Protein AF-A0A7S3JV78-F1 (afdb_monomer)

Organism: NCBI:txid44058

Nearest PDB structur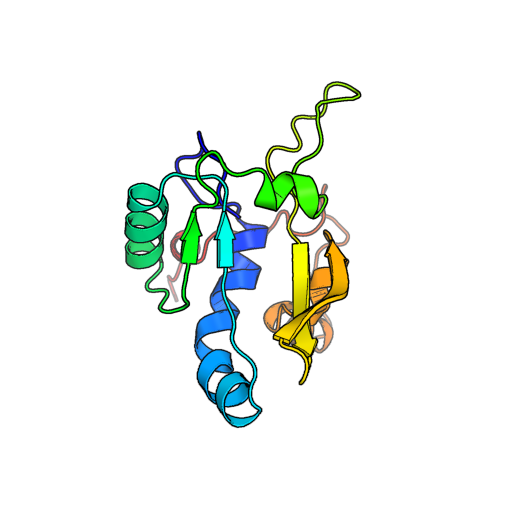es (foldseek):
  5iph-assembly1_A  TM=6.747E-01  e=2.299E-02  Xanthomonas campestris pv. campestris str. ATCC 33913
  5io2-assembly1_A  TM=6.751E-01  e=2.625E-02  Xanthomonas campestris pv. campestris str. ATCC 33913
  3gkm-assembly1_A  TM=6.443E-01  e=2.805E-02  Xanthomonas campestris pv. campestris
  3drn-assembly2_B  TM=6.920E-01  e=2.678E-01  Saccharolobus solfataricus
  3gkn-assembly1_A  TM=5.677E-01  e=3.059E-01  Xanthomonas campestris pv. campestris

Mean predicted aligned error: 4.97 Å

Radius of gyration: 16.68 Å; Cα contacts (8 Å, |Δi|>4): 179; chains: 1; bounding box: 46×40×40 Å

Sequence (149 aa):
MFGSDWEEGCASCSFLADGFDGIISHLKARDVSLAVVSAAHQDKLLAYKRKMDWQFPWYSCGDSTFNRDFDVIFDNDGGIDWKEIPCISVFYKGQDGAIYYTYGTFARGLENLISTYDFLDLVPKGRDEEKLHEPMEWVKRRHEYDYTT

Solvent-accessible surface area (backbone atoms only — not comparable to full-atom values): 9248 Å² total; per-residue (Å²): 69,31,46,67,89,51,95,64,60,42,32,67,45,43,55,41,54,72,55,49,58,81,45,50,68,63,36,48,76,67,83,39,86,78,75,46,72,28,54,20,52,52,70,58,50,53,50,50,31,60,76,69,70,57,75,65,54,73,44,45,44,59,95,53,59,60,50,50,79,67,72,26,35,61,79,68,86,78,79,60,86,49,73,54,51,52,66,52,78,43,75,45,74,46,97,88,67,49,78,41,84,78,46,76,42,48,61,77,67,51,52,94,64,27,65,68,55,62,56,27,62,73,42,98,69,37,79,70,47,91,85,47,95,47,83,70,71,86,53,55,42,80,91,71,58,84,82,82,125

Structure (mmCIF, N/CA/C/O backbone):
data_AF-A0A7S3JV78-F1
#
_entry.id   AF-A0A7S3JV78-F1
#
loop_
_atom_site.group_PDB
_atom_site.id
_atom_site.type_symbol
_atom_site.label_atom_id
_atom_site.label_alt_id
_atom_site.label_comp_id
_atom_site.label_asym_id
_atom_site.label_entity_id
_atom_site.label_seq_id
_atom_site.pdbx_PDB_ins_code
_atom_site.Cartn_x
_atom_site.Cartn_y
_atom_site.Cartn_z
_atom_site.occupancy
_atom_site.B_iso_or_equiv
_atom_site.auth_seq_id
_atom_site.auth_comp_id
_atom_site.auth_asym_id
_atom_site.auth_atom_id
_atom_site.pdbx_PDB_model_num
ATOM 1 N N . MET A 1 1 ? -3.669 2.795 -5.742 1.00 81.19 1 MET A N 1
ATOM 2 C CA . MET A 1 1 ? -3.418 1.343 -5.916 1.00 81.19 1 MET A CA 1
ATOM 3 C C . MET A 1 1 ? -3.964 0.834 -7.250 1.00 81.19 1 MET A C 1
ATOM 5 O O . MET A 1 1 ? -3.209 0.195 -7.981 1.00 81.19 1 MET A O 1
ATOM 9 N N . PHE A 1 2 ? -5.234 1.096 -7.579 1.00 85.62 2 PHE A N 1
ATOM 10 C CA . PHE A 1 2 ? -5.877 0.603 -8.802 1.00 85.62 2 PHE A CA 1
ATOM 11 C C . PHE A 1 2 ? -7.020 1.557 -9.206 1.00 85.62 2 PHE A C 1
ATOM 13 O O . PHE A 1 2 ? -8.103 1.527 -8.614 1.00 85.62 2 PHE A O 1
ATOM 20 N N . GLY A 1 3 ? -6.768 2.399 -10.215 1.00 82.56 3 GLY A N 1
ATOM 21 C CA . GLY A 1 3 ? -7.735 3.373 -10.733 1.00 82.56 3 GLY A CA 1
ATOM 22 C C . GLY A 1 3 ? -8.910 2.728 -11.476 1.00 82.56 3 GLY A C 1
ATOM 23 O O . GLY A 1 3 ? -8.790 1.614 -11.983 1.00 82.56 3 GLY A O 1
ATOM 24 N N . SER A 1 4 ? -10.040 3.437 -11.569 1.00 81.44 4 SER A N 1
ATOM 25 C CA . SER A 1 4 ? -11.288 2.929 -12.173 1.00 81.44 4 SER A CA 1
ATOM 26 C C . SER A 1 4 ? -11.098 2.337 -13.574 1.00 81.44 4 SER A C 1
ATOM 28 O O . SER A 1 4 ? -11.601 1.250 -13.862 1.00 81.44 4 SER A O 1
ATOM 30 N N . ASP A 1 5 ? -10.298 3.010 -14.403 1.00 82.25 5 ASP A N 1
ATOM 31 C CA . ASP A 1 5 ? -10.135 2.697 -15.827 1.00 82.25 5 ASP A CA 1
ATOM 32 C C . ASP A 1 5 ? -8.832 1.934 -16.132 1.00 82.25 5 ASP A C 1
ATOM 34 O O . ASP A 1 5 ? -8.437 1.803 -17.287 1.00 82.25 5 ASP A O 1
ATOM 38 N N . TRP A 1 6 ? -8.108 1.467 -15.111 1.00 85.50 6 TRP A N 1
ATOM 39 C CA . TRP A 1 6 ? -6.801 0.820 -15.292 1.00 85.50 6 TRP A CA 1
ATOM 40 C C . TRP A 1 6 ? -6.947 -0.679 -15.488 1.00 85.50 6 TRP A C 1
ATOM 42 O O . TRP A 1 6 ? -7.724 -1.288 -14.775 1.00 85.50 6 TRP A O 1
ATOM 52 N N . GLU A 1 7 ? -6.191 -1.314 -16.378 1.00 89.12 7 GLU A N 1
ATOM 53 C CA . GLU A 1 7 ? -6.216 -2.786 -16.509 1.00 89.12 7 GLU A CA 1
ATOM 54 C C . GLU A 1 7 ? -5.297 -3.501 -15.512 1.00 89.12 7 GLU A C 1
ATOM 56 O O . GLU A 1 7 ? -5.524 -4.655 -15.155 1.00 89.12 7 GLU A O 1
ATOM 61 N N . GLU A 1 8 ? -4.293 -2.796 -15.000 1.00 92.38 8 GLU A N 1
ATOM 62 C CA . GLU A 1 8 ? -3.296 -3.330 -14.083 1.00 92.38 8 GLU A CA 1
ATOM 63 C C . GLU A 1 8 ? -3.103 -2.371 -12.899 1.00 92.38 8 GLU A C 1
ATOM 65 O O . GLU A 1 8 ? -3.219 -1.152 -13.045 1.00 92.38 8 GLU A O 1
ATOM 70 N N . GLY A 1 9 ? -2.759 -2.903 -11.721 1.00 91.38 9 GLY A N 1
ATOM 71 C CA . GLY A 1 9 ? -2.463 -2.077 -10.546 1.00 91.38 9 GLY A CA 1
ATOM 72 C C . GLY A 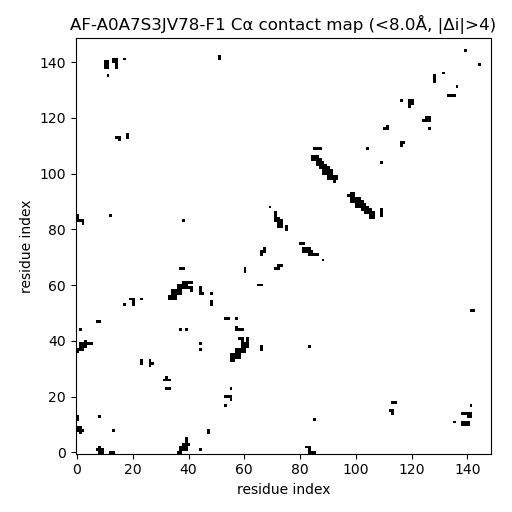1 9 ? -1.229 -1.199 -10.770 1.00 91.38 9 GLY A C 1
ATOM 73 O O . GLY A 1 9 ? -0.362 -1.543 -11.570 1.00 91.38 9 GLY A O 1
ATOM 74 N N . CYS A 1 10 ? -1.100 -0.071 -10.069 1.00 91.81 10 CYS A N 1
ATOM 75 C CA . CYS A 1 10 ? 0.135 0.726 -10.138 1.00 91.81 10 CYS A CA 1
ATOM 76 C C . CYS A 1 10 ? 1.338 -0.114 -9.658 1.00 91.81 10 CYS A C 1
ATOM 78 O O . CYS A 1 10 ? 1.204 -0.893 -8.711 1.00 91.81 10 CYS A O 1
ATOM 80 N N . ALA A 1 11 ? 2.497 0.017 -10.312 1.00 93.50 11 ALA A N 1
ATOM 81 C CA . ALA A 1 11 ? 3.674 -0.807 -10.028 1.00 93.50 11 ALA A CA 1
ATOM 82 C C . ALA A 1 11 ? 4.224 -0.577 -8.609 1.00 93.50 11 ALA A C 1
ATOM 84 O O . ALA A 1 11 ? 4.298 -1.526 -7.833 1.00 93.50 11 ALA A O 1
ATOM 85 N N . SER A 1 12 ? 4.500 0.675 -8.223 1.00 92.06 12 SER A N 1
ATOM 86 C CA . SER A 1 12 ? 4.995 1.022 -6.875 1.00 92.06 12 SER A CA 1
ATOM 87 C C . SER A 1 12 ? 3.981 0.703 -5.771 1.00 92.06 12 SER A C 1
ATOM 89 O O . SER A 1 12 ? 4.323 0.205 -4.704 1.00 92.06 12 SER A O 1
ATOM 91 N N . CYS A 1 13 ? 2.701 0.916 -6.063 1.00 93.44 13 CYS A N 1
ATOM 92 C CA . CYS A 1 13 ? 1.580 0.488 -5.236 1.00 93.44 13 CYS A CA 1
ATOM 93 C C . CYS A 1 13 ? 1.573 -1.036 -5.009 1.00 93.44 13 CYS A C 1
ATOM 95 O O . CYS A 1 13 ? 1.464 -1.499 -3.877 1.00 93.44 13 CYS A O 1
ATOM 97 N N . SER A 1 14 ? 1.702 -1.822 -6.081 1.00 95.19 14 SER A N 1
ATOM 98 C CA . SER A 1 14 ? 1.731 -3.289 -6.003 1.00 95.19 14 SER A CA 1
ATOM 99 C C . SER A 1 14 ? 2.959 -3.783 -5.238 1.00 95.19 14 SER A C 1
ATOM 101 O O . SER A 1 14 ? 2.839 -4.704 -4.441 1.00 95.19 14 SER A O 1
ATOM 103 N N . PHE A 1 15 ? 4.101 -3.121 -5.4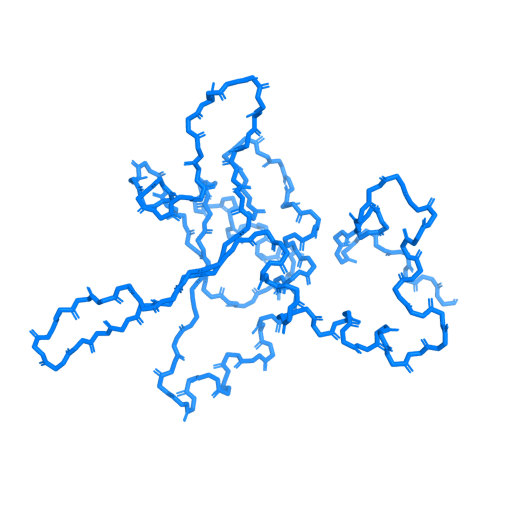27 1.00 95.19 15 PHE A N 1
ATOM 104 C CA . PHE A 1 15 ? 5.342 -3.394 -4.709 1.00 95.19 15 PHE A CA 1
ATOM 105 C C . PHE A 1 15 ? 5.210 -3.200 -3.195 1.00 95.19 15 PHE A C 1
ATOM 107 O O . PHE A 1 15 ? 5.652 -4.053 -2.431 1.00 95.19 15 PHE A O 1
ATOM 114 N N . LEU A 1 16 ? 4.528 -2.139 -2.753 1.00 95.25 16 LEU A N 1
ATOM 115 C CA . LEU A 1 16 ? 4.148 -1.982 -1.348 1.00 95.25 16 LEU A CA 1
ATOM 116 C C . LEU A 1 16 ? 3.202 -3.110 -0.887 1.00 95.25 16 LEU A C 1
ATOM 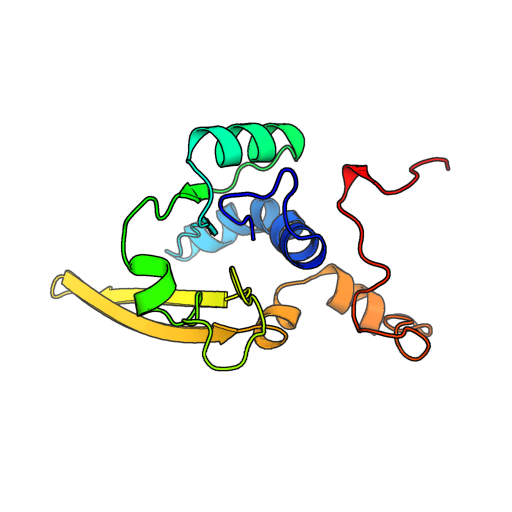118 O O . LEU A 1 16 ? 3.411 -3.710 0.167 1.00 95.25 16 LEU A O 1
ATOM 122 N N . ALA A 1 17 ? 2.159 -3.402 -1.669 1.00 95.94 17 ALA A N 1
ATOM 123 C CA . ALA A 1 17 ? 1.116 -4.351 -1.277 1.00 95.94 17 ALA A CA 1
ATOM 124 C C . ALA A 1 17 ? 1.586 -5.811 -1.193 1.00 95.94 17 ALA A C 1
ATOM 126 O O . ALA A 1 17 ? 1.028 -6.576 -0.404 1.00 95.94 17 ALA A O 1
ATOM 127 N N . ASP A 1 18 ? 2.630 -6.192 -1.936 1.00 95.81 18 ASP A N 1
ATOM 128 C CA . ASP A 1 18 ? 3.232 -7.530 -1.871 1.00 95.81 18 ASP A CA 1
ATOM 129 C C . ASP A 1 18 ? 3.710 -7.901 -0.450 1.00 95.81 18 ASP A C 1
ATOM 131 O O . ASP A 1 18 ? 3.776 -9.083 -0.113 1.00 95.81 18 ASP A O 1
ATOM 135 N N . GLY A 1 19 ? 3.995 -6.916 0.412 1.00 94.62 19 GLY A N 1
ATOM 136 C CA . GLY A 1 19 ? 4.407 -7.143 1.802 1.00 94.62 19 GLY A CA 1
ATOM 137 C C . GLY A 1 19 ? 3.266 -7.357 2.808 1.00 94.62 19 GLY A C 1
ATOM 138 O O . GLY A 1 19 ? 3.521 -7.776 3.939 1.00 94.62 19 GLY A O 1
ATOM 139 N N . PHE A 1 20 ? 2.009 -7.075 2.449 1.00 96.19 20 PHE A N 1
ATOM 140 C CA . PHE A 1 20 ? 0.921 -6.988 3.432 1.00 96.19 20 PHE A CA 1
ATOM 141 C C . PHE A 1 20 ? 0.494 -8.330 4.019 1.00 96.19 20 PHE A C 1
ATOM 143 O O . PHE A 1 20 ? 0.235 -8.419 5.221 1.00 96.19 20 PHE A O 1
ATOM 150 N N . ASP A 1 21 ? 0.428 -9.386 3.212 1.00 96.44 21 ASP A N 1
ATOM 151 C CA . ASP A 1 21 ? -0.114 -10.668 3.674 1.00 96.44 21 ASP A CA 1
ATOM 152 C C . ASP A 1 21 ? 0.686 -11.253 4.845 1.00 96.44 21 ASP A C 1
ATOM 154 O O . ASP A 1 21 ? 0.104 -11.783 5.796 1.00 96.44 21 ASP A O 1
ATOM 158 N N . GLY A 1 22 ? 2.011 -11.077 4.828 1.00 95.12 22 GLY A N 1
ATOM 159 C CA . GLY A 1 22 ? 2.907 -11.571 5.872 1.00 95.12 22 GLY A CA 1
ATOM 160 C C . GLY A 1 22 ? 2.719 -10.905 7.239 1.00 95.12 22 GLY A C 1
ATOM 161 O O . GLY A 1 22 ? 3.064 -11.507 8.255 1.00 95.12 22 GLY A O 1
ATOM 162 N N . ILE A 1 23 ? 2.151 -9.694 7.302 1.00 96.00 23 ILE A N 1
ATOM 163 C CA . ILE A 1 23 ? 2.052 -8.922 8.554 1.00 96.00 23 ILE A CA 1
ATOM 164 C C . ILE A 1 23 ? 0.670 -8.979 9.216 1.00 96.00 23 ILE A C 1
ATOM 166 O O . ILE A 1 23 ? 0.545 -8.654 10.398 1.00 96.00 23 ILE A O 1
ATOM 170 N N . ILE A 1 24 ? -0.377 -9.420 8.508 1.00 96.75 24 ILE A N 1
ATOM 171 C CA . ILE A 1 24 ? -1.769 -9.356 9.001 1.00 96.75 24 ILE A CA 1
ATOM 172 C C . ILE A 1 24 ? -1.966 -10.115 10.318 1.00 96.75 24 ILE A C 1
ATOM 174 O O . ILE A 1 24 ? -2.680 -9.639 11.201 1.00 96.75 24 ILE A O 1
ATOM 178 N N . SER A 1 25 ? -1.363 -11.295 10.470 1.00 96.62 25 SER A N 1
ATOM 179 C CA . SER A 1 25 ? -1.475 -12.095 11.700 1.00 96.62 25 SER A CA 1
ATOM 180 C C . SER A 1 25 ? -0.874 -11.367 12.907 1.00 96.62 25 SER A C 1
ATOM 182 O O . SER A 1 25 ? -1.462 -11.371 13.990 1.00 96.62 25 SER A O 1
ATOM 184 N N . HIS A 1 26 ? 0.255 -10.687 12.708 1.00 97.88 26 HIS A N 1
ATOM 185 C CA 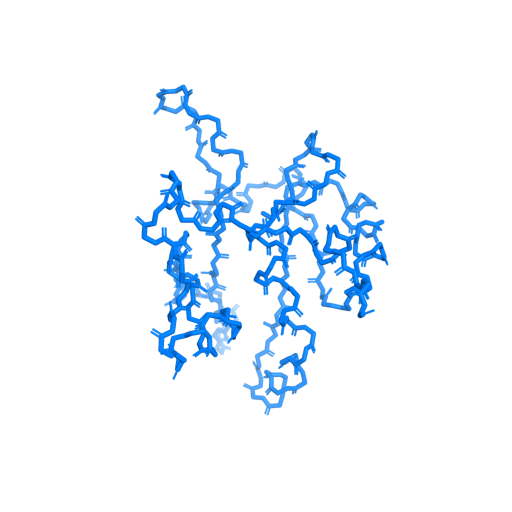. HIS A 1 26 ? 0.942 -9.910 13.734 1.00 97.88 26 HIS A CA 1
ATOM 186 C C . HIS A 1 26 ? 0.170 -8.641 14.111 1.00 97.88 26 HIS A C 1
ATOM 188 O O . HIS A 1 26 ? 0.063 -8.334 15.299 1.00 97.88 26 HIS A O 1
ATOM 194 N N . LEU A 1 27 ? -0.426 -7.954 13.130 1.00 97.81 27 LEU A N 1
ATOM 195 C CA . LEU A 1 27 ? -1.311 -6.810 13.374 1.00 97.81 27 LEU A CA 1
ATOM 196 C C . LEU A 1 27 ? -2.534 -7.223 14.202 1.00 97.81 27 LEU A C 1
ATOM 198 O O . LEU A 1 27 ? -2.813 -6.622 15.240 1.00 97.81 27 LEU A O 1
ATOM 202 N N . LYS A 1 28 ? -3.210 -8.310 13.813 1.00 97.12 28 LYS A N 1
ATOM 203 C CA . LYS A 1 28 ? -4.382 -8.826 14.540 1.00 97.12 28 LYS A CA 1
ATOM 204 C C . LYS A 1 28 ? -4.049 -9.241 15.969 1.00 97.12 28 LYS A C 1
ATOM 206 O O . LYS A 1 28 ? -4.847 -9.009 16.871 1.00 97.12 28 LYS A O 1
ATOM 211 N N . ALA A 1 29 ? -2.859 -9.798 16.199 1.00 98.25 29 ALA A N 1
ATOM 212 C CA . ALA A 1 29 ? -2.385 -10.122 17.544 1.00 98.25 29 ALA A CA 1
ATOM 213 C C . ALA A 1 29 ? -2.218 -8.883 18.449 1.00 98.25 29 ALA A C 1
ATOM 215 O O . ALA A 1 29 ? -2.042 -9.034 19.658 1.00 98.25 29 ALA A O 1
ATOM 216 N N . ARG A 1 30 ? -2.263 -7.670 17.881 1.00 97.94 30 ARG A N 1
ATOM 217 C CA . ARG A 1 30 ? -2.199 -6.377 18.574 1.00 97.94 30 ARG A CA 1
ATOM 218 C C . ARG A 1 30 ? -3.430 -5.501 18.327 1.00 97.94 30 ARG A C 1
ATOM 220 O O . ARG A 1 30 ? -3.320 -4.286 18.426 1.00 97.94 30 ARG A O 1
ATOM 227 N N . ASP A 1 31 ? -4.580 -6.120 18.049 1.00 96.88 31 ASP A N 1
ATOM 228 C CA . ASP A 1 31 ? -5.870 -5.438 17.847 1.00 96.88 31 ASP A CA 1
ATOM 229 C C . ASP A 1 31 ? -5.853 -4.408 16.701 1.00 96.88 31 ASP A C 1
ATOM 231 O O . ASP A 1 31 ? -6.534 -3.387 16.721 1.00 96.88 31 ASP A O 1
ATOM 235 N N . VAL A 1 32 ? -5.051 -4.680 15.668 1.00 98.06 32 VAL A N 1
ATOM 236 C CA . VAL A 1 32 ? -4.991 -3.866 14.452 1.00 98.06 32 VAL A CA 1
ATOM 237 C C . VAL A 1 32 ? -5.534 -4.667 13.274 1.00 98.06 32 VAL A C 1
ATOM 239 O O . VAL A 1 32 ? -5.144 -5.811 13.033 1.00 98.06 32 VAL A O 1
ATOM 242 N N . SER A 1 33 ? -6.433 -4.046 12.512 1.00 97.38 33 SER A N 1
ATOM 243 C CA . SER A 1 33 ? -6.945 -4.578 11.247 1.00 97.38 33 SER A CA 1
ATOM 244 C C . SER A 1 33 ? -6.401 -3.771 10.073 1.00 97.38 33 SER A C 1
ATOM 246 O O . SER A 1 33 ? -6.293 -2.552 10.155 1.00 97.38 33 SER A O 1
ATOM 248 N N . LEU A 1 34 ? -6.094 -4.458 8.971 1.00 97.38 34 LEU A N 1
ATOM 249 C CA . LEU A 1 34 ? -5.686 -3.848 7.708 1.00 97.38 34 LEU A CA 1
ATOM 250 C C . LEU A 1 34 ? -6.805 -4.014 6.676 1.00 97.38 34 LEU A C 1
ATOM 252 O O . LEU A 1 34 ? -7.335 -5.115 6.506 1.00 97.38 34 LEU A O 1
ATOM 256 N N . ALA A 1 35 ? -7.123 -2.933 5.973 1.00 96.31 35 ALA A N 1
ATOM 257 C CA . ALA A 1 35 ? -7.975 -2.939 4.795 1.00 96.31 35 ALA A CA 1
ATOM 258 C C . ALA A 1 35 ? -7.319 -2.082 3.713 1.00 96.31 35 ALA A C 1
ATOM 260 O O . ALA A 1 35 ? -6.853 -0.979 3.989 1.00 96.31 35 ALA A O 1
ATOM 261 N N . VAL A 1 36 ? -7.293 -2.596 2.489 1.00 96.50 36 VAL A N 1
ATOM 262 C CA . VAL A 1 36 ? -6.860 -1.849 1.308 1.00 96.50 36 VAL A CA 1
ATOM 263 C C . VAL A 1 36 ? -8.110 -1.364 0.589 1.00 96.50 36 VAL A C 1
ATOM 265 O O . VAL A 1 36 ? -9.080 -2.114 0.459 1.00 96.50 36 VAL A O 1
ATOM 268 N N . VAL A 1 37 ? -8.103 -0.116 0.132 1.00 94.62 37 VAL A N 1
ATOM 269 C CA . VAL A 1 37 ? -9.226 0.495 -0.587 1.00 94.62 37 VAL A CA 1
ATOM 270 C C . VAL A 1 37 ? -8.728 1.031 -1.925 1.00 94.62 37 VAL A C 1
ATOM 272 O O . VAL A 1 37 ? -7.591 1.496 -2.024 1.00 94.62 37 VAL A O 1
ATOM 275 N N . SER A 1 38 ? -9.519 0.888 -2.988 1.00 92.56 38 SER A N 1
ATOM 276 C CA . SER A 1 38 ? -9.186 1.443 -4.308 1.00 92.56 38 SER A CA 1
ATOM 277 C C . SER A 1 38 ? -10.412 1.883 -5.099 1.00 92.56 38 SER A C 1
ATOM 279 O O . SER A 1 38 ? -11.522 1.426 -4.829 1.00 92.56 38 SER A O 1
ATOM 281 N N . ALA A 1 39 ? -10.199 2.737 -6.102 1.00 89.25 39 ALA A N 1
ATOM 282 C CA . ALA A 1 39 ? -11.269 3.286 -6.937 1.00 89.25 39 ALA A CA 1
ATOM 283 C C . ALA A 1 39 ? -11.932 2.268 -7.886 1.00 89.25 39 ALA A C 1
ATOM 285 O O . ALA A 1 39 ? -13.111 2.403 -8.204 1.00 89.25 39 ALA A O 1
ATOM 286 N N . ALA A 1 40 ? -11.210 1.245 -8.356 1.00 90.38 40 ALA A N 1
ATOM 287 C CA . ALA A 1 40 ? -11.789 0.269 -9.282 1.00 90.38 40 ALA A CA 1
ATOM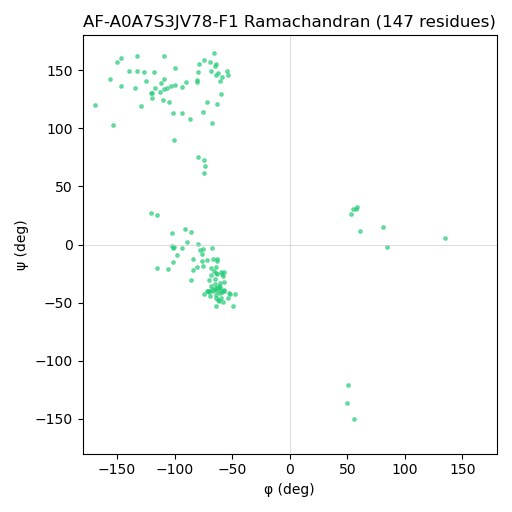 288 C C . ALA A 1 40 ? -12.931 -0.564 -8.683 1.00 90.38 40 ALA A C 1
ATOM 290 O O . ALA A 1 40 ? -13.002 -0.806 -7.477 1.00 90.38 40 ALA A O 1
ATOM 291 N N . HIS A 1 41 ? -13.820 -1.035 -9.564 1.00 92.50 41 HIS A N 1
ATOM 292 C CA . HIS A 1 41 ? -14.966 -1.864 -9.197 1.00 92.50 41 HIS A CA 1
ATOM 293 C C . HIS A 1 41 ? -14.528 -3.152 -8.486 1.00 92.50 41 HIS A C 1
ATOM 295 O O . HIS A 1 41 ? -13.523 -3.768 -8.856 1.00 92.50 41 HIS A O 1
ATOM 301 N N . GLN A 1 42 ? -15.318 -3.598 -7.505 1.00 95.25 42 GLN A N 1
ATOM 302 C CA . GLN A 1 42 ? -14.966 -4.716 -6.626 1.00 95.25 42 GLN A CA 1
ATOM 303 C C . GLN A 1 42 ? -14.575 -5.986 -7.399 1.00 95.25 42 GLN A C 1
ATOM 305 O O . GLN A 1 42 ? -13.584 -6.627 -7.055 1.00 95.25 42 GLN A O 1
ATOM 310 N N . ASP A 1 43 ? -15.293 -6.333 -8.469 1.00 95.88 43 ASP A N 1
ATOM 311 C CA . ASP A 1 43 ? -14.988 -7.529 -9.271 1.00 95.88 43 ASP A CA 1
ATOM 312 C C . ASP A 1 43 ? -13.601 -7.473 -9.923 1.00 95.88 43 ASP A C 1
ATOM 314 O O . ASP A 1 43 ? -12.890 -8.482 -9.962 1.00 95.88 43 ASP A O 1
ATOM 318 N N . LYS A 1 44 ? -13.188 -6.283 -10.380 1.00 94.81 44 LYS A N 1
ATOM 319 C CA . LYS A 1 44 ? -11.872 -6.045 -10.985 1.00 94.81 44 LYS A CA 1
ATOM 320 C C . LYS A 1 44 ? -10.769 -6.162 -9.938 1.00 94.81 44 LYS A C 1
ATOM 322 O O . LYS A 1 44 ? -9.785 -6.865 -10.166 1.00 94.81 44 LYS A O 1
ATOM 327 N N . LEU A 1 45 ? -10.986 -5.576 -8.757 1.00 96.00 45 LEU A N 1
ATOM 328 C CA . LEU A 1 45 ? -10.072 -5.707 -7.620 1.00 96.00 45 LEU A CA 1
ATOM 329 C C . LEU A 1 45 ? -9.905 -7.170 -7.205 1.00 96.00 45 LEU A C 1
ATOM 331 O O . LEU A 1 45 ? -8.785 -7.638 -7.035 1.00 96.00 45 LEU A O 1
ATOM 335 N N . LEU A 1 46 ? -10.998 -7.931 -7.092 1.00 97.12 46 LEU A N 1
ATOM 336 C CA . LEU A 1 46 ? -10.937 -9.346 -6.712 1.00 97.12 46 LEU A CA 1
ATOM 337 C C . LEU A 1 46 ? -10.288 -10.218 -7.793 1.00 97.12 46 LEU A C 1
ATOM 339 O O . LEU A 1 46 ? -9.590 -11.176 -7.459 1.00 97.12 46 LEU A O 1
ATOM 343 N N . ALA A 1 47 ? -10.497 -9.913 -9.076 1.00 96.56 47 ALA A N 1
ATOM 344 C CA . ALA A 1 47 ? -9.805 -10.589 -10.170 1.00 96.56 47 ALA A CA 1
ATOM 345 C C . ALA A 1 47 ? -8.295 -10.333 -10.123 1.00 96.56 47 ALA A C 1
ATOM 347 O O . ALA A 1 47 ? -7.515 -11.284 -10.183 1.00 96.56 47 ALA A O 1
ATOM 348 N N . TYR A 1 48 ? -7.889 -9.079 -9.929 1.00 96.75 48 TYR A N 1
ATOM 349 C CA . TYR A 1 48 ? -6.481 -8.716 -9.806 1.00 96.75 48 TYR A CA 1
ATOM 350 C C . TYR A 1 48 ? -5.844 -9.285 -8.533 1.00 96.75 48 TYR A C 1
ATOM 352 O O . TYR A 1 48 ? -4.744 -9.824 -8.582 1.00 96.75 48 TYR A O 1
ATOM 360 N N . LYS A 1 49 ? -6.565 -9.268 -7.406 1.00 97.38 49 LYS A N 1
ATOM 361 C CA . LYS A 1 49 ? -6.154 -9.912 -6.151 1.00 97.38 49 LYS A CA 1
ATOM 362 C C . LYS A 1 49 ? -5.807 -11.385 -6.370 1.00 97.38 49 LYS A C 1
ATOM 364 O O . LYS A 1 49 ? -4.758 -11.832 -5.925 1.00 97.38 49 LYS A O 1
ATOM 369 N N . ARG A 1 50 ? -6.658 -12.123 -7.100 1.00 97.06 50 ARG A N 1
ATOM 370 C CA . ARG A 1 50 ? -6.394 -13.523 -7.477 1.00 97.06 50 ARG A CA 1
ATOM 371 C C . ARG A 1 50 ? -5.183 -13.653 -8.399 1.00 97.06 50 ARG A C 1
ATOM 373 O O . ARG A 1 50 ? -4.371 -14.542 -8.180 1.00 97.06 50 ARG A O 1
ATOM 380 N N . LYS A 1 51 ? -5.043 -12.772 -9.399 1.00 95.81 51 LYS A N 1
ATOM 381 C CA . LYS A 1 51 ? -3.871 -12.736 -10.296 1.00 95.81 51 LYS A CA 1
ATOM 382 C C . LYS A 1 51 ? -2.565 -12.566 -9.508 1.00 95.81 51 LYS A C 1
ATOM 384 O O . LYS A 1 51 ? -1.567 -13.194 -9.843 1.00 95.81 51 LYS A O 1
ATOM 389 N N . MET A 1 52 ? -2.588 -11.738 -8.467 1.00 96.56 52 MET A N 1
ATOM 390 C CA . MET A 1 52 ? -1.437 -11.434 -7.615 1.00 96.56 52 MET A CA 1
ATOM 391 C C . MET A 1 52 ? -1.281 -12.380 -6.417 1.00 96.56 52 MET A C 1
ATOM 393 O O . MET A 1 52 ? -0.371 -12.177 -5.623 1.00 96.56 52 MET A O 1
ATOM 397 N N . ASP A 1 53 ? -2.139 -13.394 -6.268 1.00 96.75 53 ASP A N 1
ATOM 398 C CA . ASP A 1 53 ? -2.160 -14.320 -5.122 1.00 96.75 53 ASP A CA 1
ATOM 399 C C . ASP A 1 53 ? -2.230 -13.636 -3.738 1.00 96.75 53 ASP A C 1
ATOM 401 O O . ASP A 1 53 ? -1.803 -14.175 -2.719 1.00 96.75 53 ASP A O 1
ATOM 405 N N . TRP A 1 54 ? -2.789 -12.427 -3.685 1.00 97.50 54 TRP A N 1
ATOM 406 C CA . TRP A 1 54 ? -2.910 -11.669 -2.443 1.00 97.50 5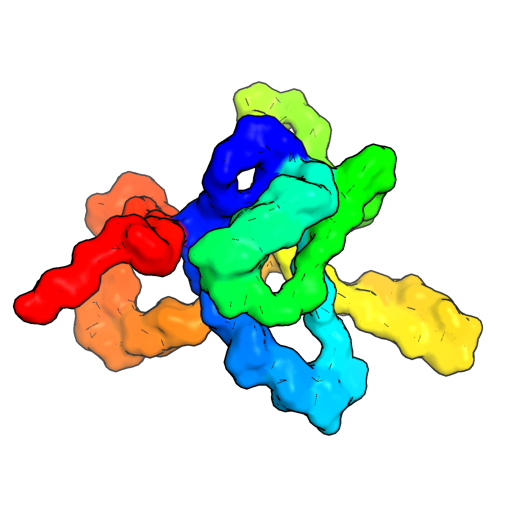4 TRP A CA 1
ATOM 407 C C . TRP A 1 54 ? -4.087 -12.152 -1.596 1.00 97.50 54 TRP A C 1
ATOM 409 O O . TRP A 1 54 ? -5.133 -12.538 -2.125 1.00 97.50 54 TRP A O 1
ATOM 419 N N . GLN A 1 55 ? -3.972 -12.053 -0.272 1.00 96.75 55 GLN A N 1
ATOM 420 C CA . GLN A 1 55 ? -4.989 -12.509 0.683 1.00 96.75 55 GLN A CA 1
ATOM 421 C C . GLN A 1 55 ? -5.623 -11.374 1.496 1.00 96.75 55 GLN A C 1
ATOM 423 O O . GLN A 1 55 ? -6.761 -11.529 1.958 1.00 96.75 55 GLN A O 1
ATOM 428 N N . PHE A 1 56 ? -4.974 -10.214 1.598 1.00 97.38 56 PHE A N 1
ATOM 429 C CA . PHE A 1 56 ? -5.451 -9.059 2.357 1.00 97.38 56 PHE A CA 1
ATOM 430 C C . PHE A 1 56 ? -6.872 -8.606 1.963 1.00 97.38 56 PHE A C 1
ATOM 432 O O . PHE A 1 56 ? -7.300 -8.772 0.811 1.00 97.38 56 PHE A O 1
ATOM 439 N N . PRO A 1 57 ? -7.660 -8.043 2.900 1.00 97.25 57 PRO A N 1
ATOM 440 C CA . PRO A 1 57 ? -8.961 -7.468 2.575 1.00 97.25 57 PRO A CA 1
ATOM 441 C C . PRO A 1 57 ? -8.794 -6.276 1.628 1.00 97.25 57 PRO A C 1
ATOM 443 O O . PRO A 1 57 ? -8.110 -5.313 1.970 1.00 97.25 57 PRO A O 1
ATOM 446 N N . TRP A 1 58 ? -9.414 -6.347 0.449 1.00 97.50 58 TRP A N 1
ATOM 447 C CA . TRP A 1 58 ? -9.353 -5.290 -0.557 1.00 97.50 58 TRP A CA 1
ATOM 448 C C . TRP A 1 58 ? -10.754 -4.919 -1.024 1.00 97.50 58 TRP A C 1
ATOM 450 O O . TRP A 1 58 ? -11.490 -5.765 -1.545 1.00 97.50 58 TRP A O 1
ATOM 460 N N . TYR A 1 59 ? -11.111 -3.659 -0.813 1.00 96.31 59 TYR A N 1
ATOM 461 C CA . TYR A 1 59 ? -12.439 -3.122 -1.052 1.00 96.31 59 TYR A CA 1
ATOM 462 C C . TYR A 1 59 ? -12.415 -2.023 -2.106 1.00 96.31 59 TYR A C 1
ATOM 464 O O . TYR A 1 59 ? -11.448 -1.271 -2.232 1.00 96.31 59 TYR A O 1
ATOM 472 N N . SER A 1 60 ? -13.507 -1.921 -2.851 1.00 93.75 60 SER A N 1
ATOM 473 C CA . SER A 1 60 ? -13.769 -0.765 -3.697 1.00 93.75 60 SER A CA 1
ATOM 474 C C . SER A 1 60 ? -14.328 0.377 -2.854 1.00 93.75 60 SER A C 1
ATOM 476 O O . SER A 1 60 ? -15.186 0.142 -2.001 1.00 93.75 60 SER A O 1
ATOM 478 N N . CYS A 1 61 ? -13.901 1.615 -3.113 1.00 89.50 61 CYS A N 1
ATOM 479 C CA . CYS A 1 61 ? -14.634 2.779 -2.614 1.00 89.50 61 CYS A CA 1
ATOM 480 C C . CYS A 1 61 ? -15.913 3.050 -3.428 1.00 89.50 61 CYS A C 1
ATOM 482 O O . CYS A 1 61 ? -16.720 3.873 -3.002 1.00 89.50 61 CYS A O 1
ATOM 484 N N . GLY A 1 62 ? -16.129 2.354 -4.554 1.00 83.06 62 GLY A N 1
ATOM 485 C CA . GLY A 1 62 ? -17.295 2.520 -5.424 1.00 83.06 62 GLY A CA 1
ATOM 486 C C . GLY A 1 62 ? -17.541 3.988 -5.773 1.00 83.06 62 GLY A C 1
ATOM 487 O O . GLY A 1 62 ? -16.598 4.739 -6.006 1.00 83.06 62 GLY A O 1
ATOM 488 N N . ASP A 1 63 ? -18.805 4.403 -5.710 1.00 80.00 63 ASP A N 1
ATOM 489 C CA . ASP A 1 63 ? -19.225 5.798 -5.904 1.00 80.00 63 ASP A CA 1
ATOM 490 C C . ASP A 1 63 ? -19.156 6.644 -4.612 1.00 80.00 63 ASP A C 1
ATOM 492 O O . ASP A 1 63 ? -19.702 7.748 -4.554 1.00 80.00 63 ASP A O 1
ATOM 496 N N . SER A 1 64 ? -18.544 6.129 -3.537 1.00 85.50 64 SER A N 1
ATOM 497 C CA . SER A 1 64 ? -18.425 6.875 -2.280 1.00 85.50 64 SER A CA 1
ATOM 498 C C . SER A 1 64 ? -17.372 7.978 -2.364 1.00 85.50 64 SER A C 1
ATOM 500 O O . SER A 1 64 ? -16.428 7.925 -3.153 1.00 85.50 64 SER A O 1
ATOM 502 N N . THR A 1 65 ? -17.490 8.960 -1.475 1.00 85.62 65 THR A N 1
ATOM 503 C CA . THR A 1 65 ? -16.510 10.038 -1.331 1.00 85.62 65 THR A CA 1
ATOM 504 C C . THR A 1 65 ? -15.275 9.627 -0.538 1.00 85.62 65 THR A C 1
ATOM 506 O O . THR A 1 65 ? -14.383 10.449 -0.409 1.00 85.62 65 THR A O 1
ATOM 509 N N . PHE A 1 66 ? -15.160 8.380 -0.055 1.00 88.31 66 PHE A N 1
ATOM 510 C CA . PHE A 1 66 ? -14.112 7.963 0.888 1.00 88.31 66 PHE A CA 1
ATOM 511 C C . PHE A 1 66 ? -12.700 8.386 0.457 1.00 88.31 66 PHE A C 1
ATOM 513 O O . PHE A 1 66 ? -12.002 9.060 1.203 1.00 88.31 66 PHE A O 1
ATOM 520 N N . ASN A 1 67 ? -12.287 8.057 -0.770 1.00 86.25 67 ASN A N 1
ATOM 521 C CA . ASN A 1 67 ? -10.960 8.440 -1.256 1.00 86.25 67 ASN A CA 1
ATOM 522 C C . ASN A 1 67 ? -10.792 9.971 -1.378 1.00 86.25 67 ASN A C 1
ATOM 524 O O . ASN A 1 67 ? -9.688 10.477 -1.208 1.00 86.25 67 ASN A O 1
ATOM 528 N N . ARG A 1 68 ? -11.863 10.725 -1.648 1.00 83.75 68 ARG A N 1
ATOM 529 C CA . ARG A 1 68 ? -11.823 12.197 -1.666 1.00 83.75 68 ARG A CA 1
ATOM 530 C C . ARG A 1 68 ? -11.753 12.774 -0.249 1.00 83.75 68 ARG A C 1
ATOM 532 O O . ARG A 1 68 ? -10.963 13.673 -0.009 1.00 83.75 68 ARG A O 1
ATOM 539 N N . ASP A 1 69 ? -12.526 12.227 0.687 1.00 86.88 69 ASP A N 1
ATOM 540 C CA . ASP A 1 69 ? -12.604 12.688 2.082 1.00 86.88 69 ASP A CA 1
ATOM 541 C C . ASP A 1 69 ? -11.274 12.522 2.839 1.00 86.88 69 ASP A C 1
ATOM 543 O O . ASP A 1 69 ? -11.058 13.174 3.860 1.00 86.88 69 ASP A O 1
ATOM 547 N N . PHE A 1 70 ? -10.383 11.659 2.339 1.00 86.62 70 PHE A N 1
ATOM 548 C CA . PHE A 1 70 ? -9.050 11.408 2.892 1.00 86.62 70 PHE A CA 1
ATOM 549 C C . PHE A 1 70 ? -7.913 11.818 1.945 1.00 86.62 70 PHE A C 1
ATOM 551 O O . PHE A 1 70 ? -6.818 11.260 2.036 1.00 86.62 70 PHE A O 1
ATOM 558 N N . ASP A 1 71 ? -8.170 12.773 1.041 1.00 81.31 71 ASP A N 1
ATOM 559 C CA . ASP A 1 71 ? -7.171 13.400 0.160 1.00 81.31 71 ASP A CA 1
ATOM 560 C C . ASP A 1 71 ? -6.364 12.390 -0.690 1.00 81.31 71 ASP A C 1
ATOM 562 O O . ASP A 1 71 ? -5.191 12.583 -1.005 1.00 81.31 71 ASP A O 1
ATOM 566 N N . VAL A 1 72 ? -6.982 11.263 -1.052 1.00 78.69 72 VAL A N 1
ATOM 567 C CA . VAL A 1 72 ? -6.392 10.225 -1.920 1.00 78.69 72 VAL A CA 1
ATOM 568 C C . VAL A 1 72 ? -6.622 10.560 -3.396 1.00 78.69 72 VAL A C 1
ATOM 570 O O . VAL A 1 72 ? -5.812 10.202 -4.255 1.00 78.69 72 VAL A O 1
ATOM 573 N N . ILE A 1 73 ? -7.728 11.245 -3.693 1.00 73.06 73 ILE A N 1
ATOM 574 C CA . ILE A 1 73 ? -8.084 11.744 -5.023 1.00 73.06 73 ILE A CA 1
ATOM 575 C C . ILE A 1 73 ? -8.207 13.259 -4.934 1.00 73.06 73 ILE A C 1
ATOM 577 O O . ILE A 1 73 ? -8.984 13.768 -4.128 1.00 73.06 73 ILE A O 1
ATOM 581 N N . PHE A 1 74 ? -7.483 13.957 -5.802 1.00 65.69 74 PHE A N 1
ATOM 582 C CA . PHE A 1 74 ? -7.585 15.403 -5.948 1.00 65.69 74 PHE A CA 1
ATOM 583 C C . PHE A 1 74 ? -8.391 15.719 -7.203 1.00 65.69 74 PHE A C 1
ATOM 585 O O . PHE A 1 74 ? -8.189 15.098 -8.251 1.00 65.69 74 PHE A O 1
ATOM 592 N N . ASP A 1 75 ? -9.306 16.683 -7.101 1.00 59.94 75 ASP A N 1
ATOM 593 C CA . ASP A 1 75 ? -9.905 17.269 -8.294 1.00 59.94 75 ASP A CA 1
ATOM 594 C C . ASP A 1 75 ? -8.786 17.938 -9.114 1.00 59.94 75 ASP A C 1
ATOM 596 O O . ASP A 1 75 ? -7.766 18.372 -8.576 1.00 59.94 75 ASP A O 1
ATOM 600 N N . ASN A 1 76 ? -8.935 17.927 -10.437 1.00 55.22 76 ASN A N 1
ATOM 601 C CA . ASN A 1 76 ? -7.874 18.207 -11.404 1.00 55.22 76 ASN A CA 1
ATOM 602 C C . ASN A 1 76 ? -7.529 19.714 -11.477 1.00 55.22 76 ASN A C 1
ATOM 604 O O . ASN A 1 76 ? -7.677 20.354 -12.518 1.00 55.22 76 ASN A O 1
ATOM 608 N N . ASP A 1 77 ? -7.077 20.296 -10.368 1.00 43.28 77 ASP A N 1
ATOM 609 C CA . ASP A 1 77 ? -6.643 21.687 -10.255 1.00 43.28 77 ASP A CA 1
ATOM 610 C C . ASP A 1 77 ? -5.216 21.824 -10.807 1.00 43.28 77 ASP A C 1
ATOM 612 O O . ASP A 1 77 ? -4.231 21.911 -10.076 1.00 43.28 77 ASP A O 1
ATOM 616 N N . GLY A 1 78 ? -5.093 21.806 -12.139 1.00 48.41 78 GLY A N 1
ATOM 617 C CA . GLY A 1 78 ? -3.828 22.084 -12.835 1.00 48.41 78 GLY A CA 1
ATOM 618 C C . GLY A 1 78 ? -3.452 21.138 -13.977 1.00 48.41 78 GLY A C 1
ATOM 619 O O . GLY A 1 78 ? -2.363 21.279 -14.527 1.00 48.41 78 GLY A O 1
ATOM 620 N N . GLY A 1 79 ? -4.322 20.198 -14.364 1.00 38.62 79 GLY A N 1
ATOM 621 C CA . GLY A 1 79 ? -4.095 19.330 -15.527 1.00 38.62 79 GLY A CA 1
ATOM 622 C C . GLY A 1 79 ? -3.169 18.135 -15.278 1.00 38.62 79 GLY A C 1
ATOM 623 O O . GLY A 1 79 ? -2.714 17.518 -16.242 1.00 38.62 79 GLY A O 1
ATOM 624 N N . ILE A 1 80 ? -2.897 17.793 -14.014 1.00 42.84 80 ILE A N 1
ATOM 625 C CA . ILE A 1 80 ? -2.206 16.554 -13.642 1.00 42.84 80 ILE A CA 1
ATOM 626 C C . ILE A 1 80 ? -3.259 15.551 -13.163 1.00 42.84 80 ILE A C 1
ATOM 628 O O . ILE A 1 80 ? -3.896 15.746 -12.132 1.00 42.84 80 ILE A O 1
ATOM 632 N N . ASP A 1 81 ? -3.432 14.473 -13.927 1.00 49.16 81 ASP A N 1
ATOM 633 C CA . ASP A 1 81 ? -4.401 13.398 -13.683 1.00 49.16 81 ASP A CA 1
ATOM 634 C C . ASP A 1 81 ? -3.959 12.502 -12.504 1.00 49.16 81 ASP A C 1
ATOM 636 O O . ASP A 1 81 ? -3.593 11.338 -12.680 1.00 49.16 81 ASP A O 1
ATOM 640 N N . TRP A 1 82 ? -3.948 13.044 -11.280 1.00 50.75 82 TRP A N 1
ATOM 641 C CA . TRP A 1 82 ? -3.721 12.276 -10.048 1.00 50.75 82 TRP A CA 1
ATOM 642 C C . TRP A 1 82 ? -4.970 11.456 -9.705 1.00 50.75 82 TRP A C 1
ATOM 644 O O . TRP A 1 82 ? -5.706 11.760 -8.770 1.00 50.75 82 TRP A O 1
ATOM 654 N N . LYS A 1 83 ? -5.222 10.396 -10.479 1.00 65.44 83 LYS A N 1
ATOM 655 C CA . LYS A 1 83 ? -6.410 9.544 -10.304 1.00 65.44 83 LYS A CA 1
ATOM 656 C C . LYS A 1 83 ? -6.454 8.810 -8.963 1.00 65.44 83 LYS A C 1
ATOM 658 O O . LYS A 1 83 ? -7.542 8.456 -8.526 1.00 65.44 83 LYS A O 1
ATOM 663 N N . GLU A 1 84 ? -5.304 8.559 -8.329 1.00 71.94 84 GLU A N 1
ATOM 664 C CA . GLU A 1 84 ? -5.202 7.994 -6.974 1.00 71.94 84 GLU A CA 1
ATOM 665 C C . GLU A 1 84 ? -3.751 8.093 -6.455 1.00 71.94 84 GLU A C 1
ATOM 667 O O . GLU A 1 84 ? -2.844 7.513 -7.060 1.00 71.94 84 GLU A O 1
ATOM 672 N N . ILE A 1 85 ? -3.507 8.785 -5.337 1.00 80.81 85 ILE A N 1
ATOM 673 C CA . ILE A 1 85 ? -2.180 8.851 -4.693 1.00 80.81 85 ILE A CA 1
ATOM 674 C C . ILE A 1 85 ? -2.083 7.763 -3.611 1.00 80.81 85 ILE A C 1
ATOM 676 O O . ILE A 1 85 ? -3.025 7.595 -2.839 1.00 80.81 85 ILE A O 1
ATOM 680 N N . PRO A 1 86 ? -0.981 6.993 -3.502 1.00 88.38 86 PRO A N 1
ATOM 681 C CA . PRO A 1 86 ? -0.826 6.046 -2.401 1.00 88.38 86 PRO A CA 1
ATOM 682 C C . PRO A 1 86 ? -0.856 6.775 -1.051 1.00 88.38 86 PRO A C 1
ATOM 684 O O . PRO A 1 86 ? -0.129 7.747 -0.843 1.00 88.38 86 PRO A O 1
ATOM 687 N N . CYS A 1 87 ? -1.694 6.278 -0.146 1.00 91.88 87 CYS A N 1
ATOM 688 C CA . CYS A 1 87 ? -1.922 6.819 1.188 1.00 91.88 87 CYS A CA 1
ATOM 689 C C . CYS A 1 87 ? -2.050 5.673 2.195 1.00 91.88 87 CYS A C 1
ATOM 691 O O . CYS A 1 87 ? -2.527 4.588 1.849 1.00 91.88 87 CYS A O 1
ATOM 693 N N . ILE A 1 88 ? -1.644 5.919 3.439 1.00 94.56 88 ILE A N 1
ATOM 694 C CA . ILE A 1 88 ? -2.062 5.115 4.585 1.00 94.56 88 ILE A CA 1
ATOM 695 C C . ILE A 1 88 ? -2.794 6.007 5.583 1.00 94.56 88 ILE A C 1
ATOM 697 O O . ILE A 1 88 ? -2.301 7.060 5.986 1.00 94.56 88 ILE A O 1
ATOM 701 N N . SER A 1 89 ? -3.967 5.543 5.998 1.00 95.44 89 SER A N 1
ATOM 702 C CA . SER A 1 89 ? -4.813 6.187 6.994 1.00 95.44 89 SER A CA 1
ATOM 703 C C . SER A 1 89 ? -4.962 5.267 8.199 1.00 95.44 89 SER A C 1
ATOM 705 O O . SER A 1 89 ? -5.226 4.073 8.045 1.00 95.44 89 SER A O 1
ATOM 707 N N . VAL A 1 90 ? -4.818 5.814 9.405 1.00 97.12 90 VAL A N 1
ATOM 708 C CA . VAL A 1 90 ? -5.070 5.093 10.655 1.00 97.12 90 VAL A CA 1
ATOM 709 C C . VAL A 1 90 ? -6.318 5.657 11.303 1.00 97.12 90 VAL A C 1
ATOM 711 O O . VAL A 1 90 ? -6.419 6.853 11.587 1.00 97.12 90 VAL A O 1
ATOM 714 N N . PHE A 1 91 ? -7.257 4.753 11.555 1.00 97.62 91 PHE A N 1
ATOM 715 C CA . PHE A 1 91 ? -8.492 5.045 12.255 1.00 97.62 91 PHE A CA 1
ATOM 716 C C . PHE A 1 91 ? -8.496 4.352 13.610 1.00 97.62 91 PHE A C 1
ATOM 718 O O . PHE A 1 91 ? -8.098 3.194 13.732 1.00 97.62 91 PHE A O 1
ATOM 725 N N . TYR A 1 92 ? -8.986 5.055 14.623 1.00 98.06 92 TYR A N 1
ATOM 726 C CA . TYR A 1 92 ? -9.180 4.521 15.963 1.00 98.06 92 TYR A CA 1
ATOM 727 C C . TYR A 1 92 ? -10.652 4.628 16.347 1.00 98.06 92 TYR A C 1
ATOM 729 O O . TYR A 1 92 ? -11.248 5.695 16.213 1.00 98.06 92 TYR A O 1
ATOM 737 N N . LYS A 1 93 ? -11.239 3.534 16.837 1.00 97.62 93 LYS A N 1
ATOM 738 C CA . LYS A 1 93 ? -12.589 3.545 17.399 1.00 97.62 93 LYS A CA 1
ATOM 739 C C . LYS A 1 93 ? -12.509 3.745 18.909 1.00 97.62 93 LYS A C 1
ATOM 741 O O . LYS A 1 93 ? -12.016 2.871 19.618 1.00 97.62 93 LYS A O 1
ATOM 746 N N . GLY A 1 94 ? -12.998 4.885 19.389 1.00 96.62 94 GLY A N 1
ATOM 747 C CA . GLY A 1 94 ? -13.068 5.198 20.812 1.00 96.62 94 GLY A CA 1
ATOM 748 C C . GLY A 1 94 ? -14.030 4.292 21.577 1.00 96.62 94 GLY A C 1
ATOM 749 O O . GLY A 1 94 ? -14.886 3.614 21.002 1.00 96.62 94 GLY A O 1
ATOM 750 N N . GLN A 1 95 ? -13.915 4.311 22.906 1.00 96.12 95 GLN A N 1
ATOM 751 C CA . GLN A 1 95 ? -14.828 3.587 23.804 1.00 96.12 95 GLN A CA 1
ATOM 752 C C . GLN A 1 95 ? -16.272 4.106 23.719 1.00 96.12 95 GLN A C 1
ATOM 754 O O . GLN A 1 95 ? -17.213 3.369 23.994 1.00 96.12 95 GLN A O 1
ATOM 759 N N . ASP A 1 96 ? -16.442 5.362 23.309 1.00 96.06 96 ASP A N 1
ATOM 760 C CA . ASP A 1 96 ? -17.720 6.012 23.014 1.00 96.06 96 ASP A CA 1
ATOM 761 C C . ASP A 1 96 ? -18.305 5.613 21.646 1.00 96.06 96 ASP A C 1
ATOM 763 O O . AS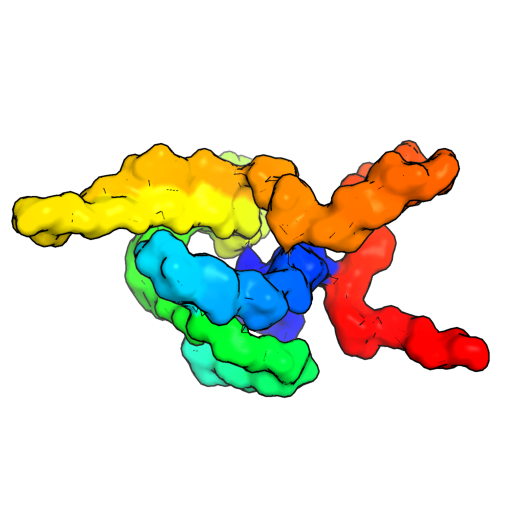P A 1 96 ? -19.419 6.004 21.301 1.00 96.06 96 ASP A O 1
ATOM 767 N N . GLY A 1 97 ? -17.569 4.819 20.864 1.00 96.44 97 GLY A N 1
ATOM 768 C CA . GLY A 1 97 ? -17.945 4.389 19.525 1.00 96.44 97 GLY A CA 1
ATOM 769 C C . GLY A 1 97 ? -17.590 5.379 18.415 1.00 96.44 97 GLY A C 1
ATOM 770 O O . GLY A 1 97 ? -17.818 5.039 17.251 1.00 96.44 97 GLY A O 1
ATOM 771 N N . ALA A 1 98 ? -17.016 6.544 18.734 1.00 97.44 98 ALA A N 1
ATOM 772 C CA . ALA A 1 98 ? -16.572 7.517 17.742 1.00 97.44 98 ALA A CA 1
ATOM 773 C C . ALA A 1 98 ? -15.372 6.988 16.939 1.00 97.44 98 ALA A C 1
ATOM 775 O O . ALA A 1 98 ? -14.558 6.220 17.452 1.00 97.44 98 ALA A O 1
ATOM 776 N N . ILE A 1 99 ? -15.257 7.405 15.676 1.00 96.75 99 ILE A N 1
ATOM 777 C CA . ILE A 1 99 ? -14.120 7.076 14.808 1.00 96.75 99 ILE A CA 1
ATOM 778 C C . ILE A 1 99 ? -13.229 8.307 14.682 1.00 96.75 99 ILE A C 1
ATOM 780 O O . ILE A 1 99 ? -13.675 9.362 14.237 1.00 96.75 99 ILE A O 1
ATOM 784 N N . TYR A 1 100 ? -11.966 8.156 15.058 1.00 96.62 100 TYR A N 1
ATOM 785 C CA . TYR A 1 100 ? -10.947 9.190 14.972 1.00 96.62 100 TYR A CA 1
ATOM 786 C C . TYR A 1 100 ? -9.992 8.875 13.832 1.00 96.62 100 TYR A C 1
ATOM 788 O O . TYR A 1 100 ? -9.510 7.749 13.729 1.00 96.62 100 TYR A O 1
ATOM 796 N N . TYR A 1 101 ? -9.675 9.880 13.022 1.00 96.00 101 TYR A N 1
ATOM 797 C CA . TYR A 1 101 ? -8.554 9.830 12.092 1.00 96.00 101 TYR A CA 1
ATOM 798 C C . TYR A 1 101 ? -7.296 10.293 12.828 1.00 96.00 101 TYR A C 1
ATOM 800 O O . TYR A 1 101 ? -7.191 11.461 13.201 1.00 96.00 101 TYR A O 1
ATOM 808 N N . THR A 1 102 ? -6.387 9.367 13.131 1.00 96.56 102 THR A N 1
ATOM 809 C CA . THR A 1 102 ? -5.261 9.625 14.048 1.00 96.56 102 THR A CA 1
ATOM 810 C C . THR A 1 102 ? -3.926 9.784 13.338 1.00 96.56 102 THR A C 1
ATOM 812 O O . THR A 1 102 ? -3.008 10.379 13.901 1.00 96.56 102 THR A O 1
ATOM 815 N N . TYR A 1 103 ? -3.804 9.269 12.116 1.00 95.81 103 TYR A N 1
ATOM 816 C CA . TYR A 1 103 ? -2.599 9.393 11.309 1.00 95.81 103 TYR A CA 1
ATOM 817 C C . TYR A 1 103 ? -2.923 9.262 9.824 1.00 95.81 103 TYR A C 1
ATOM 819 O O . TYR A 1 103 ? -3.735 8.424 9.435 1.00 95.81 103 TYR A O 1
ATOM 827 N N . GLY A 1 104 ? -2.228 10.053 9.014 1.00 93.38 104 GLY A N 1
ATOM 828 C CA . GLY A 1 104 ? -2.295 10.035 7.563 1.00 93.38 104 GLY A CA 1
ATOM 829 C C . GLY A 1 104 ? -0.946 10.377 6.964 1.00 93.38 104 GLY A C 1
ATOM 830 O O . GLY A 1 104 ? -0.298 11.318 7.424 1.00 93.38 104 GLY A O 1
ATOM 831 N N . THR A 1 105 ? -0.524 9.642 5.942 1.00 93.38 105 THR A N 1
ATOM 832 C CA . THR A 1 105 ? 0.628 10.033 5.124 1.00 93.38 105 THR A CA 1
ATOM 833 C C . THR A 1 105 ? 0.477 9.527 3.698 1.00 93.38 105 THR A C 1
ATOM 835 O O . THR A 1 105 ? -0.249 8.566 3.445 1.00 93.38 105 THR A O 1
ATOM 838 N N . PHE A 1 106 ? 1.175 10.176 2.771 1.00 91.31 106 PHE A N 1
ATOM 839 C CA . PHE A 1 106 ? 0.990 10.018 1.332 1.00 91.31 106 PHE A CA 1
ATOM 840 C C . PHE A 1 106 ? 2.329 9.822 0.625 1.00 91.31 106 PHE A C 1
ATOM 842 O O . PHE A 1 106 ? 3.385 10.180 1.155 1.00 91.31 106 PHE A O 1
ATOM 849 N N . ALA A 1 107 ? 2.280 9.310 -0.605 1.00 87.12 107 ALA A N 1
ATOM 850 C CA . ALA A 1 107 ? 3.439 9.182 -1.485 1.00 87.12 107 ALA A CA 1
ATOM 851 C C . ALA A 1 107 ? 4.628 8.501 -0.775 1.00 87.12 107 ALA A C 1
ATOM 853 O O . ALA A 1 107 ? 4.506 7.378 -0.287 1.00 87.12 107 ALA A O 1
ATOM 854 N N . ARG A 1 108 ? 5.777 9.184 -0.678 1.00 85.88 108 ARG A N 1
ATOM 855 C CA . ARG A 1 108 ? 6.998 8.651 -0.049 1.00 85.88 108 ARG A CA 1
ATOM 856 C C . ARG A 1 108 ? 6.879 8.429 1.461 1.00 85.88 108 ARG A C 1
ATOM 858 O O . ARG A 1 108 ? 7.713 7.742 2.038 1.00 85.88 108 ARG A O 1
ATOM 865 N N . GLY A 1 109 ? 5.833 8.948 2.101 1.00 90.38 109 GLY A N 1
ATOM 866 C CA . GLY A 1 109 ? 5.540 8.669 3.504 1.00 90.38 109 GLY A CA 1
ATOM 867 C C . GLY A 1 109 ? 5.234 7.198 3.800 1.00 90.38 109 GLY A C 1
ATOM 868 O O . GLY A 1 109 ? 5.247 6.816 4.961 1.00 90.38 109 GLY A O 1
ATOM 869 N N . LEU A 1 110 ? 4.979 6.384 2.769 1.00 93.19 110 LEU A N 1
ATOM 870 C CA . LEU A 1 110 ? 4.742 4.947 2.888 1.00 93.19 110 LEU A CA 1
ATOM 871 C C . LEU A 1 110 ? 6.017 4.108 2.698 1.00 93.19 110 LEU A C 1
ATOM 873 O O . LEU A 1 110 ? 5.954 2.887 2.817 1.00 93.19 110 LEU A O 1
ATOM 877 N N . GLU A 1 111 ? 7.172 4.711 2.389 1.00 90.62 111 GLU A N 1
ATOM 878 C CA . GLU A 1 111 ? 8.396 3.953 2.077 1.00 90.62 111 GLU A CA 1
ATOM 879 C C . GLU A 1 111 ? 8.867 3.064 3.224 1.00 90.62 111 GLU A C 1
ATOM 881 O O . GLU A 1 111 ? 9.351 1.966 2.977 1.00 90.62 111 GLU A O 1
ATOM 886 N N . ASN A 1 112 ? 8.657 3.487 4.471 1.00 89.62 112 ASN A N 1
ATOM 887 C CA . ASN A 1 112 ? 8.992 2.705 5.664 1.00 89.62 112 ASN A CA 1
ATOM 888 C C . ASN A 1 112 ? 8.126 1.441 5.836 1.00 89.62 112 ASN A C 1
ATOM 890 O O . ASN A 1 112 ? 8.291 0.710 6.809 1.00 89.62 112 ASN A O 1
ATOM 894 N N . LEU A 1 113 ? 7.154 1.224 4.948 1.00 93.81 113 LEU A N 1
ATOM 895 C CA . LEU A 1 113 ? 6.330 0.020 4.887 1.00 93.81 113 LEU A CA 1
ATOM 896 C C . LEU A 1 113 ? 6.803 -0.944 3.784 1.00 93.81 113 LEU A C 1
ATOM 898 O O . LEU A 1 113 ? 6.240 -2.028 3.640 1.00 93.81 113 LEU A O 1
ATOM 902 N N . ILE A 1 114 ? 7.828 -0.568 3.011 1.00 94.81 114 ILE A N 1
ATOM 903 C CA . ILE A 1 114 ? 8.386 -1.358 1.913 1.00 94.81 114 ILE A CA 1
ATOM 904 C C . ILE A 1 114 ? 9.658 -2.050 2.405 1.00 94.81 114 ILE A C 1
ATOM 906 O O . ILE A 1 114 ? 10.768 -1.540 2.258 1.00 94.81 114 ILE A O 1
ATOM 910 N N . SER A 1 115 ? 9.503 -3.261 2.938 1.00 94.00 115 SER A N 1
ATOM 911 C CA . SER A 1 115 ? 10.621 -4.031 3.501 1.00 94.00 115 SER A CA 1
ATOM 912 C C . SER A 1 115 ? 11.761 -4.266 2.507 1.00 94.00 115 SER A C 1
ATOM 914 O O . SER A 1 115 ? 12.924 -4.303 2.895 1.00 94.00 115 SER A O 1
ATOM 916 N N . THR A 1 116 ? 11.469 -4.388 1.209 1.00 95.31 116 THR A N 1
ATOM 917 C CA . THR A 1 116 ? 12.508 -4.513 0.180 1.00 95.31 116 THR A CA 1
ATOM 918 C C . THR A 1 116 ? 13.452 -3.311 0.164 1.00 95.31 116 THR A C 1
ATOM 920 O O . THR A 1 116 ? 14.655 -3.515 0.020 1.00 95.31 116 THR A O 1
ATOM 923 N N . TYR A 1 117 ? 12.954 -2.083 0.354 1.00 95.44 117 TYR A N 1
ATOM 924 C CA . TYR A 1 117 ? 13.830 -0.915 0.454 1.00 95.44 117 TYR A CA 1
ATOM 925 C C . TYR A 1 117 ? 14.683 -0.949 1.716 1.00 95.44 117 TYR A C 1
ATOM 927 O O . TYR A 1 117 ? 15.876 -0.673 1.616 1.00 95.44 117 TYR A O 1
ATOM 935 N N . ASP A 1 118 ? 14.129 -1.399 2.845 1.00 94.62 118 ASP A N 1
ATOM 936 C CA . ASP A 1 118 ? 14.916 -1.584 4.068 1.00 94.62 118 ASP A CA 1
ATOM 937 C C . ASP A 1 118 ? 16.094 -2.543 3.832 1.00 94.62 118 ASP A C 1
ATOM 939 O O . ASP A 1 118 ? 17.197 -2.286 4.300 1.00 94.62 118 ASP A O 1
ATOM 943 N N . PHE A 1 119 ? 15.907 -3.624 3.064 1.00 96.38 119 PHE A N 1
ATOM 944 C CA . PHE A 1 119 ? 17.002 -4.539 2.710 1.00 96.38 119 PHE A CA 1
ATOM 945 C C . PHE A 1 119 ? 18.004 -3.939 1.716 1.00 96.38 119 PHE A C 1
ATOM 947 O O . PHE A 1 119 ? 19.207 -4.170 1.856 1.00 96.38 119 PHE A O 1
ATOM 954 N N . LEU A 1 120 ? 17.536 -3.192 0.712 1.00 96.62 120 LEU A N 1
ATOM 955 C CA . LEU A 1 120 ? 18.413 -2.541 -0.267 1.00 96.62 120 LEU A CA 1
ATOM 956 C C . LEU A 1 120 ? 19.293 -1.464 0.384 1.00 96.62 120 LEU A C 1
ATOM 958 O O . LEU A 1 120 ? 20.457 -1.325 0.016 1.00 96.62 120 LEU A O 1
ATOM 962 N N . ASP A 1 121 ? 18.785 -0.768 1.399 1.00 95.62 121 ASP A N 1
ATOM 963 C CA . ASP A 1 121 ? 19.539 0.245 2.145 1.00 95.62 121 ASP A CA 1
ATOM 964 C C . ASP A 1 121 ? 20.682 -0.351 2.989 1.00 95.62 121 ASP A C 1
ATOM 966 O O . ASP A 1 121 ? 21.631 0.353 3.336 1.00 95.62 121 ASP A O 1
ATOM 970 N N . LEU A 1 122 ? 20.638 -1.653 3.299 1.00 97.50 122 LEU A N 1
ATOM 971 C CA . LEU A 1 122 ? 21.696 -2.341 4.050 1.00 97.50 122 LEU A CA 1
ATOM 972 C C . LEU A 1 122 ? 22.901 -2.737 3.188 1.00 97.50 122 LEU A C 1
ATOM 974 O O . LEU A 1 122 ? 23.967 -3.034 3.735 1.00 97.50 122 LEU A O 1
ATOM 978 N N . VAL A 1 123 ? 22.752 -2.804 1.862 1.00 97.56 123 VAL A N 1
ATOM 979 C CA . VAL A 1 123 ? 23.808 -3.296 0.963 1.00 97.56 123 VAL A CA 1
ATOM 980 C C . VAL A 1 123 ? 24.574 -2.142 0.304 1.00 97.56 123 VAL A C 1
ATOM 982 O O . VAL A 1 123 ? 24.001 -1.083 0.073 1.00 97.56 123 VAL A O 1
ATOM 985 N N . PRO A 1 124 ? 25.860 -2.315 -0.074 1.00 97.69 124 PRO A N 1
ATOM 986 C CA . PRO A 1 124 ? 26.686 -1.210 -0.582 1.00 97.69 124 PRO A CA 1
ATOM 987 C C . PRO A 1 124 ? 26.147 -0.498 -1.827 1.00 97.69 124 PRO A C 1
ATOM 989 O O . PRO A 1 124 ? 26.491 0.655 -2.065 1.00 97.69 124 PRO A O 1
ATOM 992 N N . LYS A 1 125 ? 25.337 -1.186 -2.639 1.00 96.44 125 LYS A N 1
ATOM 993 C CA . LYS A 1 125 ? 24.727 -0.605 -3.840 1.00 96.44 125 LYS A CA 1
ATOM 994 C C . LYS A 1 125 ? 23.541 0.317 -3.509 1.00 96.44 125 LYS A C 1
ATOM 996 O O . LYS A 1 125 ? 23.100 1.070 -4.373 1.00 96.44 125 LYS A O 1
ATOM 1001 N N . GLY A 1 126 ? 23.034 0.266 -2.276 1.00 96.06 126 GLY A N 1
ATOM 1002 C CA . GLY A 1 126 ? 21.807 0.942 -1.881 1.00 96.06 126 GLY A CA 1
ATOM 1003 C C . GLY A 1 126 ? 20.630 0.523 -2.763 1.00 96.06 126 GLY A C 1
ATOM 1004 O O . GLY A 1 126 ? 20.606 -0.567 -3.342 1.00 96.06 126 GLY A O 1
ATOM 1005 N N . ARG A 1 127 ? 19.681 1.446 -2.930 1.00 94.56 127 ARG A N 1
ATOM 1006 C CA . ARG A 1 127 ? 18.523 1.277 -3.821 1.00 94.56 127 ARG A CA 1
ATOM 1007 C C . ARG A 1 127 ? 18.871 1.341 -5.315 1.00 94.56 127 ARG A C 1
ATOM 1009 O O . ARG A 1 127 ? 18.037 0.967 -6.126 1.00 94.56 127 ARG A O 1
ATOM 1016 N N . ASP A 1 128 ? 20.078 1.794 -5.678 1.00 95.44 128 ASP A N 1
ATOM 1017 C CA . ASP A 1 128 ? 20.540 1.965 -7.071 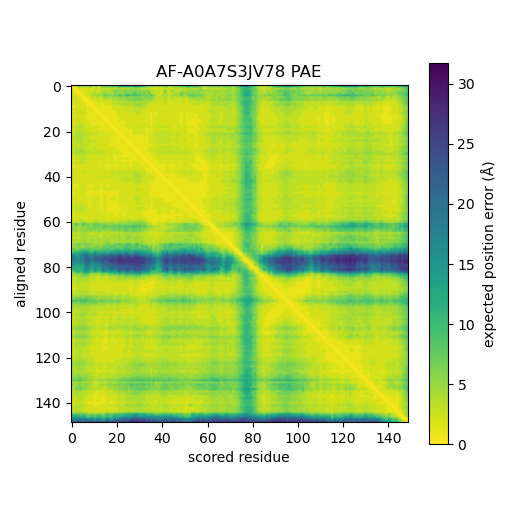1.00 95.44 128 ASP A CA 1
ATOM 1018 C C . ASP A 1 128 ? 19.656 2.895 -7.935 1.00 95.44 128 ASP A C 1
ATOM 1020 O O . ASP A 1 128 ? 19.557 2.729 -9.148 1.00 95.44 128 ASP A O 1
ATOM 1024 N N . GLU A 1 129 ? 19.008 3.893 -7.323 1.00 94.62 129 GLU A N 1
ATOM 1025 C CA . GLU A 1 129 ? 18.045 4.770 -8.015 1.00 94.62 129 GLU A CA 1
ATOM 1026 C C . GLU A 1 129 ? 18.630 6.117 -8.481 1.00 94.62 129 GLU A C 1
ATOM 1028 O O . GLU A 1 129 ? 17.985 6.828 -9.241 1.00 94.62 129 GLU A O 1
ATOM 1033 N N . GLU A 1 130 ? 19.857 6.483 -8.083 1.00 92.56 130 GLU A N 1
ATOM 1034 C CA . GLU A 1 130 ? 20.436 7.825 -8.327 1.00 92.56 130 GLU A CA 1
ATOM 1035 C C . GLU A 1 130 ? 20.552 8.215 -9.811 1.00 92.56 130 GLU A C 1
ATOM 1037 O O . GLU A 1 130 ? 20.644 9.396 -10.140 1.00 92.56 130 GLU A O 1
ATOM 1042 N N . LYS A 1 131 ? 20.600 7.223 -10.706 1.00 92.94 131 LYS A N 1
ATOM 1043 C CA . LYS A 1 131 ? 20.751 7.418 -12.157 1.00 92.94 131 LYS A CA 1
ATOM 1044 C C . LYS A 1 131 ? 19.440 7.266 -12.930 1.00 92.94 131 LYS A C 1
ATOM 1046 O O . LYS A 1 131 ? 19.466 7.372 -14.155 1.00 92.94 131 LYS A O 1
ATOM 1051 N N . LEU A 1 132 ? 18.341 6.960 -12.244 1.00 93.94 132 LEU A N 1
ATOM 1052 C CA . LEU A 1 132 ? 17.024 6.826 -12.858 1.00 93.94 132 LEU A CA 1
ATOM 1053 C C . LEU A 1 132 ? 16.421 8.208 -13.108 1.00 93.94 132 LEU A C 1
ATOM 1055 O O . LEU A 1 132 ? 16.791 9.181 -12.448 1.00 93.94 132 LEU A O 1
ATOM 1059 N N . HIS A 1 133 ? 15.510 8.299 -14.077 1.00 92.62 133 HIS A N 1
ATOM 1060 C CA . HIS A 1 133 ? 14.805 9.552 -14.333 1.00 92.62 133 HIS A CA 1
ATOM 1061 C C . HIS A 1 133 ? 13.840 9.854 -13.185 1.00 92.62 133 HIS A C 1
ATOM 1063 O O . HIS A 1 133 ? 13.757 10.992 -12.734 1.00 92.62 133 HIS A O 1
ATOM 1069 N N . GLU A 1 134 ? 13.150 8.823 -12.691 1.00 87.19 134 GLU A N 1
ATOM 1070 C CA . GLU A 1 134 ? 12.274 8.907 -11.524 1.00 87.19 134 GLU A CA 1
ATOM 1071 C C . GLU A 1 134 ? 12.630 7.839 -10.478 1.00 87.19 134 GLU A C 1
ATOM 1073 O O . GLU A 1 134 ? 13.023 6.719 -10.830 1.00 87.19 134 GLU A O 1
ATOM 1078 N N . PRO A 1 135 ? 12.429 8.125 -9.179 1.00 86.06 135 PRO A N 1
ATOM 1079 C CA . PRO A 1 135 ? 12.454 7.095 -8.148 1.00 86.06 135 PRO A CA 1
ATOM 1080 C C . PRO A 1 135 ? 11.486 5.951 -8.474 1.00 86.06 135 PRO A C 1
ATOM 1082 O O . PRO A 1 135 ? 10.395 6.171 -9.004 1.00 86.06 135 PRO A O 1
ATOM 1085 N N . MET A 1 136 ? 11.861 4.725 -8.106 1.00 90.81 136 MET A N 1
ATOM 1086 C CA . MET A 1 136 ? 11.087 3.503 -8.360 1.00 90.81 136 MET A CA 1
ATOM 1087 C C . MET A 1 136 ? 10.831 3.153 -9.842 1.00 90.81 136 MET A C 1
ATOM 1089 O O . MET A 1 136 ? 10.050 2.242 -10.105 1.00 90.81 136 MET A O 1
ATOM 1093 N N . GLU A 1 137 ? 11.484 3.799 -10.819 1.00 92.38 137 GLU A N 1
ATOM 1094 C CA . GLU A 1 137 ? 11.326 3.477 -12.256 1.00 92.38 137 GLU A CA 1
ATOM 1095 C C . GLU A 1 137 ? 11.666 2.006 -12.582 1.00 92.38 137 GLU A C 1
ATOM 1097 O O . GLU A 1 137 ? 11.119 1.415 -13.511 1.00 92.38 137 GLU A O 1
ATOM 1102 N N . TRP A 1 138 ? 12.535 1.382 -11.782 1.00 93.50 138 TRP A N 1
ATOM 1103 C CA . TRP A 1 138 ? 12.909 -0.028 -11.917 1.00 93.50 138 TRP A CA 1
ATOM 1104 C C . TRP A 1 138 ? 11.835 -1.008 -11.417 1.00 93.50 138 TRP A C 1
ATOM 1106 O O . TRP A 1 138 ? 11.894 -2.196 -11.748 1.00 93.50 138 TRP A O 1
ATOM 1116 N N . VAL A 1 139 ? 10.883 -0.539 -10.602 1.00 94.88 139 VAL A N 1
ATOM 1117 C CA . VAL A 1 139 ? 9.883 -1.389 -9.954 1.00 94.88 139 VAL A CA 1
ATOM 1118 C C . VAL A 1 139 ? 8.880 -1.887 -10.986 1.00 94.88 139 VAL A C 1
ATOM 1120 O O . VAL A 1 139 ? 8.171 -1.118 -11.632 1.00 94.88 139 VAL A O 1
ATOM 1123 N N . LYS A 1 140 ? 8.768 -3.208 -11.079 1.00 95.06 140 LYS A N 1
ATOM 1124 C CA . LYS A 1 140 ? 7.743 -3.912 -11.851 1.00 95.06 140 LYS A CA 1
ATOM 1125 C C . LYS A 1 140 ? 6.744 -4.595 -10.922 1.00 95.06 140 LYS A C 1
ATOM 1127 O O . LYS A 1 140 ? 7.031 -4.824 -9.744 1.00 95.06 140 LYS A O 1
ATOM 1132 N N . ARG A 1 141 ? 5.574 -4.969 -11.442 1.00 95.00 141 ARG A N 1
ATOM 1133 C CA . ARG A 1 141 ? 4.664 -5.875 -10.722 1.00 95.00 141 ARG A CA 1
ATOM 1134 C C . ARG A 1 141 ? 5.358 -7.219 -10.580 1.00 95.00 141 ARG A C 1
ATOM 1136 O O . ARG A 1 141 ? 6.065 -7.647 -11.485 1.00 95.00 141 ARG A O 1
ATOM 1143 N N . ARG A 1 142 ? 5.121 -7.924 -9.474 1.00 92.75 142 ARG A N 1
ATOM 1144 C CA . ARG A 1 142 ? 5.813 -9.185 -9.168 1.00 92.75 142 ARG A CA 1
ATOM 1145 C C . ARG A 1 142 ? 5.851 -10.177 -10.342 1.00 92.75 142 ARG A C 1
ATOM 1147 O O . ARG A 1 142 ? 6.897 -10.731 -10.637 1.00 92.75 142 ARG A O 1
ATOM 1154 N N . HIS A 1 143 ? 4.748 -10.333 -11.071 1.00 91.25 143 HIS A N 1
ATOM 1155 C CA . HIS A 1 143 ? 4.651 -11.257 -12.210 1.00 91.25 143 HIS A CA 1
ATOM 1156 C C . HIS A 1 143 ? 5.359 -10.793 -13.503 1.00 91.25 143 HIS A C 1
ATOM 1158 O O . HIS A 1 143 ? 5.357 -11.531 -14.482 1.00 91.25 143 HIS A O 1
ATOM 1164 N N . GLU A 1 144 ? 5.931 -9.588 -13.533 1.00 94.75 144 GLU A N 1
ATOM 1165 C CA . GLU A 1 144 ? 6.636 -9.001 -14.684 1.00 94.75 144 GLU A CA 1
ATOM 1166 C C . GLU A 1 144 ? 8.170 -9.092 -14.554 1.00 94.75 144 GLU A C 1
ATOM 1168 O O . GLU A 1 144 ? 8.894 -8.655 -15.453 1.00 94.75 144 GLU A O 1
ATOM 1173 N N . TYR A 1 145 ? 8.687 -9.613 -13.435 1.00 93.00 145 TYR A N 1
ATOM 1174 C CA . TYR A 1 145 ? 10.114 -9.900 -13.286 1.00 93.00 145 TYR A CA 1
ATOM 1175 C C . TYR A 1 145 ? 10.480 -11.227 -13.961 1.00 93.00 145 TYR A C 1
ATOM 1177 O O . TYR A 1 145 ? 9.749 -12.213 -13.864 1.00 93.00 145 TYR A O 1
ATOM 1185 N N . ASP A 1 146 ? 11.648 -11.262 -14.603 1.00 88.25 146 ASP A N 1
ATOM 1186 C CA . ASP A 1 146 ? 12.203 -12.487 -15.169 1.00 88.25 146 ASP A CA 1
ATOM 1187 C C . ASP A 1 146 ? 12.761 -13.363 -14.042 1.00 88.25 146 ASP A C 1
ATOM 1189 O O . ASP A 1 146 ? 13.733 -13.011 -13.376 1.00 88.25 146 ASP A O 1
ATOM 1193 N N . TYR A 1 147 ? 12.141 -14.522 -13.829 1.00 77.00 147 TYR A N 1
ATOM 1194 C CA . TYR A 1 147 ? 12.566 -15.500 -12.821 1.00 77.00 147 TYR A CA 1
ATOM 1195 C C . TYR A 1 147 ? 13.559 -16.536 -13.361 1.00 77.00 147 TYR A C 1
ATOM 1197 O O . TYR A 1 147 ? 13.792 -17.561 -12.720 1.00 77.00 147 TYR A O 1
ATOM 1205 N N . THR A 1 148 ? 14.131 -16.313 -14.546 1.00 66.50 148 THR A N 1
ATOM 1206 C CA . THR A 1 148 ? 15.177 -17.190 -15.079 1.00 66.50 148 THR A CA 1
ATOM 1207 C C . THR A 1 148 ? 16.435 -17.065 -14.225 1.00 66.50 148 THR A C 1
ATOM 1209 O O . THR A 1 148 ? 17.142 -16.062 -14.300 1.00 66.50 148 THR A O 1
ATOM 1212 N N . THR A 1 149 ? 16.665 -18.089 -13.403 1.00 50.97 149 THR A N 1
ATOM 1213 C CA . THR A 1 149 ? 17.916 -18.370 -12.682 1.00 50.97 149 THR A CA 1
ATOM 1214 C C . THR A 1 149 ? 19.038 -18.773 -13.618 1.00 50.97 149 THR A C 1
ATOM 1216 O O . THR A 1 149 ? 18.748 -19.583 -14.531 1.00 50.97 149 THR A O 1
#

InterPro domains:
  IPR010296 Protein of unknown function DUF899, thioredoxin-like [PF05988] (1-145)
  IPR036249 Thioredoxin-like superfamily [SSF52833] (9-106)

pLDDT: mean 89.55, std 12.26, range [38.62, 98.25]

Foldseek 3Di:
DAFAPDQADDQVVLLLQLLPQVCQVVCVVVVHADEAEYAHDPVSVVVNCVVLVHDHHYYYCYPPCVCVVQVQADDCPDPDRSRGWDKDWDWDQDPVRDIDTDDMDTDCVCVVSRVVQVVQCVDPCRPVCPPPPDPCPVGGNPVPDDPDD

Secondary structure (DSSP, 8-state):
---TT-SS--HHHHHHHTTSTTTHHHHHTTT----EEESS-HHHHHHHHHHTT--S-EEE-TTSSHHHHTTSS---TTS---S---EEEEEEE-TTS-EEEEEEEEGGGGGGG-HHHHHHHTSTTTT--TTSSSTTTT---GGGS----